Protein AF-A0A532TR40-F1 (afdb_monomer)

Secondary structure (DSSP, 8-state):
--HHHHHHHHHHHHHHHHH-------PPPEEEE-TT--TTS--SSSS-BS-HHHHHHHPPTT-EEEEPSS---------TTTS-TTSTTGGG------S-----S--PEEEE-

Nearest PDB structures (foldseek):
  3vsv-assembly1_C  TM=8.971E-01  e=9.529E-03  Thermoanaerobacterium saccharolyticum JW/SL-YS485
  5olq-assembly3_C  TM=9.019E-01  e=7.889E-02  Bacteroides thetaiotaomicron
  5mqp-assembly6_F  TM=9.454E-01  e=3.605E-01  Bacteroides thetaiotaomicron
  6kqt-assembly1_A  TM=8.516E-01  e=4.114E-01  Eubacterium ramulus ATCC 29099

Structure (mmCIF, N/CA/C/O backbone):
data_AF-A0A532TR40-F1
#
_entry.id   AF-A0A532TR40-F1
#
loop_
_atom_site.group_PDB
_atom_site.id
_atom_site.type_symbol
_atom_site.label_atom_id
_atom_site.label_alt_id
_atom_site.label_comp_id
_atom_site.label_asym_id
_atom_site.label_entity_id
_atom_site.label_seq_id
_atom_site.pdbx_PDB_ins_code
_atom_site.Cartn_x
_atom_site.Cartn_y
_atom_site.Cartn_z
_atom_site.occupancy
_atom_site.B_iso_or_equiv
_atom_site.auth_seq_id
_atom_site.auth_comp_id
_atom_site.auth_asym_id
_atom_site.auth_atom_id
_atom_site.pdbx_PDB_model_num
ATOM 1 N N . MET A 1 1 ? 16.894 -2.841 51.321 1.00 58.28 1 MET A N 1
ATOM 2 C CA . MET A 1 1 ? 15.551 -3.458 51.197 1.00 58.28 1 MET A CA 1
ATOM 3 C C . MET A 1 1 ? 14.514 -2.579 50.471 1.00 58.28 1 MET A C 1
ATOM 5 O O . MET A 1 1 ? 13.483 -3.108 50.092 1.00 58.28 1 MET A O 1
ATOM 9 N N . PHE A 1 2 ? 14.770 -1.287 50.196 1.00 56.47 2 PHE A N 1
ATOM 10 C CA . PHE A 1 2 ? 13.784 -0.374 49.573 1.00 56.47 2 PHE A CA 1
ATOM 11 C C . PHE A 1 2 ? 13.792 -0.303 48.031 1.00 56.47 2 PHE A C 1
ATOM 13 O O . PHE A 1 2 ? 12.863 0.239 47.436 1.00 56.47 2 PHE A O 1
ATOM 20 N N . THR A 1 3 ? 14.796 -0.870 47.359 1.00 62.25 3 THR A N 1
ATOM 21 C CA . THR A 1 3 ? 14.932 -0.818 45.891 1.00 62.25 3 THR A CA 1
ATOM 22 C C . THR A 1 3 ? 13.895 -1.667 45.144 1.00 62.25 3 THR A C 1
ATOM 24 O O . THR A 1 3 ? 13.499 -1.305 44.039 1.00 62.25 3 THR A O 1
ATOM 27 N N . GLY A 1 4 ? 13.387 -2.746 45.753 1.00 71.56 4 GLY A N 1
ATOM 28 C CA . GLY A 1 4 ? 12.399 -3.635 45.124 1.00 71.56 4 GLY A CA 1
ATOM 29 C C . GLY A 1 4 ? 11.005 -3.015 44.962 1.00 71.56 4 GLY A C 1
ATOM 30 O O . GLY A 1 4 ? 10.363 -3.201 43.932 1.00 71.56 4 GLY A O 1
ATOM 31 N N . ALA A 1 5 ? 10.553 -2.215 45.933 1.00 70.19 5 ALA A N 1
ATOM 32 C CA . ALA A 1 5 ? 9.221 -1.601 45.900 1.00 70.19 5 ALA A CA 1
ATOM 33 C C . ALA A 1 5 ? 9.101 -0.489 44.839 1.00 70.19 5 ALA A C 1
ATOM 35 O O . ALA A 1 5 ? 8.039 -0.294 44.246 1.00 70.19 5 ALA A O 1
ATOM 36 N N . ILE A 1 6 ? 10.203 0.222 44.574 1.00 75.56 6 ILE A N 1
ATOM 37 C CA . ILE A 1 6 ? 10.275 1.264 43.541 1.00 75.56 6 ILE A CA 1
ATOM 38 C C . ILE A 1 6 ? 10.267 0.617 42.153 1.00 75.56 6 ILE A C 1
ATOM 40 O O . ILE A 1 6 ? 9.470 1.014 41.305 1.00 75.56 6 ILE A O 1
ATOM 44 N N . LEU A 1 7 ? 11.079 -0.429 41.948 1.00 75.50 7 LEU A N 1
ATOM 45 C CA . LEU A 1 7 ? 11.108 -1.197 40.700 1.00 75.50 7 LEU A CA 1
ATOM 46 C C . LEU A 1 7 ? 9.725 -1.787 40.371 1.00 75.50 7 LEU A C 1
ATOM 48 O O . LEU A 1 7 ? 9.251 -1.668 39.244 1.00 75.50 7 LEU A O 1
ATOM 52 N N . MET A 1 8 ? 9.035 -2.343 41.371 1.00 79.19 8 MET A N 1
ATOM 53 C CA . MET A 1 8 ? 7.715 -2.956 41.197 1.00 79.19 8 MET A CA 1
ATOM 54 C C . MET A 1 8 ? 6.616 -1.937 40.853 1.00 79.19 8 MET A C 1
ATOM 56 O O . MET A 1 8 ? 5.745 -2.234 40.039 1.00 79.19 8 MET A O 1
ATOM 60 N N . ARG A 1 9 ? 6.682 -0.702 41.378 1.00 81.00 9 ARG A N 1
ATOM 61 C CA . ARG A 1 9 ? 5.765 0.384 40.975 1.00 81.00 9 ARG A CA 1
ATOM 62 C C . ARG A 1 9 ? 5.950 0.788 39.515 1.00 81.00 9 ARG A C 1
ATOM 64 O O . ARG A 1 9 ? 4.952 0.978 38.828 1.00 81.00 9 ARG A O 1
ATOM 71 N N . TYR A 1 10 ? 7.188 0.889 39.031 1.00 85.38 10 TYR A N 1
ATOM 72 C CA . TYR A 1 10 ? 7.450 1.225 37.627 1.00 85.38 10 TYR A CA 1
ATOM 73 C C . TYR A 1 10 ? 6.995 0.123 36.668 1.00 85.38 10 TYR A C 1
ATOM 75 O O . TYR A 1 10 ? 6.413 0.431 35.632 1.00 85.38 10 TYR A O 1
ATOM 83 N N . VAL A 1 11 ? 7.174 -1.149 37.038 1.00 85.88 11 VAL A N 1
ATOM 84 C CA . VAL A 1 11 ? 6.656 -2.285 36.259 1.00 85.88 11 VAL A CA 1
ATOM 85 C C . VAL A 1 11 ? 5.127 -2.243 36.179 1.00 85.88 11 VAL A C 1
ATOM 87 O O . VAL A 1 11 ? 4.574 -2.372 35.089 1.00 85.88 11 VAL A O 1
ATOM 90 N N . CYS A 1 12 ? 4.437 -1.978 37.293 1.00 79.25 12 CYS A N 1
ATOM 91 C CA . CYS A 1 12 ? 2.979 -1.833 37.290 1.00 79.25 12 CYS A CA 1
ATOM 92 C C . CYS A 1 12 ? 2.510 -0.633 36.452 1.00 79.25 12 CYS A C 1
ATOM 94 O O . CYS A 1 12 ? 1.539 -0.755 35.713 1.00 79.25 12 CYS A O 1
ATOM 96 N N . ILE A 1 13 ? 3.205 0.509 36.518 1.00 82.12 13 ILE A N 1
ATOM 97 C CA . ILE A 1 13 ? 2.876 1.694 35.708 1.00 82.12 13 ILE A CA 1
ATOM 98 C C . ILE A 1 13 ? 3.056 1.398 34.214 1.00 82.12 13 ILE A C 1
ATOM 100 O O . ILE A 1 13 ? 2.179 1.746 33.429 1.00 82.12 13 ILE A O 1
ATOM 104 N N . LEU A 1 14 ? 4.133 0.708 33.820 1.00 77.50 14 LEU A N 1
ATOM 105 C CA . LEU A 1 14 ? 4.355 0.296 32.430 1.00 77.50 14 LEU A CA 1
ATOM 106 C C . LEU A 1 14 ? 3.304 -0.710 31.947 1.00 77.50 14 LEU A C 1
ATOM 108 O O . LEU A 1 14 ? 2.831 -0.589 30.821 1.00 77.50 14 LEU A O 1
ATOM 112 N N . MET A 1 15 ? 2.884 -1.656 32.792 1.00 77.31 15 MET A N 1
ATOM 113 C CA . MET A 1 15 ? 1.820 -2.601 32.435 1.00 77.31 15 MET A CA 1
ATOM 114 C C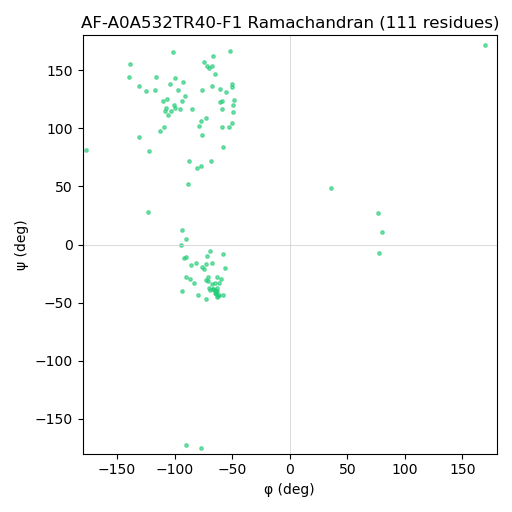 . MET A 1 15 ? 0.460 -1.922 32.263 1.00 77.31 15 MET A C 1
ATOM 116 O O . MET A 1 15 ? -0.274 -2.260 31.339 1.00 77.31 15 MET A O 1
ATOM 120 N N . VAL A 1 16 ? 0.134 -0.928 33.094 1.00 77.62 16 VAL A N 1
ATOM 121 C CA . VAL A 1 16 ? -1.106 -0.149 32.947 1.00 77.62 16 VAL A CA 1
ATOM 122 C C . VAL A 1 16 ? -1.057 0.738 31.697 1.00 77.62 16 VAL A C 1
ATOM 124 O O . VAL A 1 16 ? -2.046 0.817 30.971 1.00 77.62 16 VAL A O 1
ATOM 127 N N . LEU A 1 17 ? 0.096 1.340 31.387 1.00 69.81 17 LEU A N 1
ATOM 128 C CA . LEU A 1 17 ? 0.314 2.119 30.158 1.00 69.81 17 LEU A CA 1
ATOM 129 C C . LEU A 1 17 ? 0.195 1.266 28.889 1.00 69.81 17 LEU A C 1
ATOM 131 O O . LEU A 1 17 ? -0.353 1.722 27.892 1.00 69.81 17 LEU A O 1
ATOM 135 N N . MET A 1 18 ? 0.672 0.022 28.934 1.00 69.31 18 MET A N 1
ATOM 136 C CA . MET A 1 18 ? 0.594 -0.921 27.816 1.00 69.31 18 MET A CA 1
ATOM 137 C C . MET A 1 18 ? -0.825 -1.484 27.617 1.00 69.31 18 MET A C 1
ATOM 139 O O . MET A 1 18 ? -1.170 -1.907 26.516 1.00 69.31 18 MET A O 1
ATOM 143 N N . TRP A 1 19 ? -1.665 -1.433 28.656 1.00 69.81 19 TRP A N 1
ATOM 144 C CA . TRP A 1 19 ? -3.089 -1.771 28.579 1.00 69.81 19 TRP A CA 1
ATOM 145 C C . TRP A 1 19 ? -3.941 -0.604 28.065 1.00 69.81 19 TRP A C 1
ATOM 147 O O . TRP A 1 19 ? -4.920 -0.809 27.351 1.00 69.81 19 TRP A O 1
ATOM 157 N N . PHE A 1 20 ? -3.547 0.629 28.382 1.00 68.38 20 PHE A N 1
ATOM 158 C CA . PHE A 1 20 ? -4.157 1.857 27.872 1.00 68.38 20 PHE A CA 1
ATOM 159 C C . PHE A 1 20 ? -3.509 2.299 26.553 1.00 68.38 20 PHE A C 1
ATOM 161 O O . PHE A 1 20 ? -3.106 3.448 26.398 1.00 68.38 20 PHE A O 1
ATOM 168 N N . ALA A 1 21 ? -3.418 1.400 25.573 1.00 69.12 21 ALA A N 1
ATOM 169 C CA . ALA A 1 21 ? -3.150 1.824 24.205 1.00 69.12 21 ALA A CA 1
ATOM 170 C C . ALA A 1 21 ? -4.459 2.386 23.614 1.00 69.12 21 ALA A C 1
ATOM 172 O O . ALA A 1 21 ? -5.367 1.599 23.325 1.00 69.12 21 ALA A O 1
ATOM 173 N N . PRO A 1 22 ? -4.620 3.715 23.436 1.00 66.00 22 PRO A N 1
ATOM 174 C CA . PRO A 1 22 ? -5.733 4.219 22.649 1.00 66.00 22 PRO A CA 1
ATOM 175 C C . PRO A 1 22 ? -5.590 3.650 21.238 1.00 66.00 22 PRO A C 1
ATOM 177 O O . PRO A 1 22 ? -4.498 3.665 20.664 1.00 66.00 22 PRO A O 1
ATOM 180 N N . ALA A 1 23 ? -6.684 3.135 20.680 1.00 66.44 23 ALA A N 1
ATOM 181 C CA . ALA A 1 23 ? -6.731 2.780 19.273 1.00 66.44 23 ALA A CA 1
ATOM 182 C C . ALA A 1 23 ? -6.425 4.050 18.470 1.00 66.44 23 ALA A C 1
ATOM 184 O O . ALA A 1 23 ? -7.267 4.940 18.353 1.00 66.44 23 ALA A O 1
ATOM 185 N N . VAL A 1 24 ? -5.187 4.174 17.987 1.00 72.50 24 VAL A N 1
ATOM 186 C C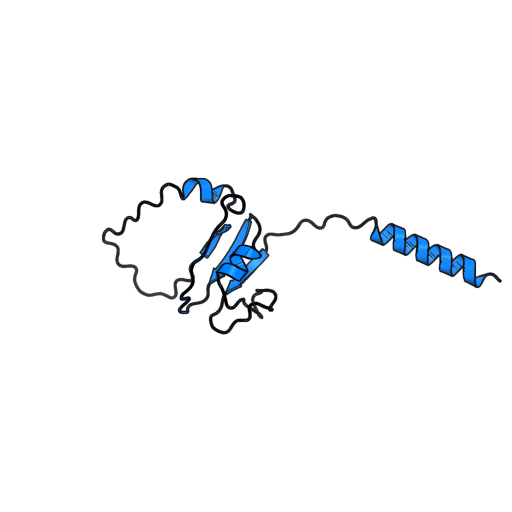A . VAL A 1 24 ? -4.791 5.296 17.141 1.00 72.50 24 VAL A CA 1
ATOM 187 C C . VAL A 1 24 ? -5.685 5.228 15.904 1.00 72.50 24 VAL A C 1
ATOM 189 O O . VAL A 1 24 ? -5.703 4.180 15.249 1.00 72.50 24 VAL A O 1
ATOM 192 N N . PRO A 1 25 ? -6.458 6.282 15.583 1.00 63.25 25 PRO A N 1
ATOM 193 C CA . PRO A 1 25 ? -7.272 6.279 14.381 1.00 63.25 25 PRO A CA 1
ATOM 194 C C . PRO A 1 25 ? -6.338 6.084 13.189 1.00 63.25 25 PRO A C 1
ATOM 196 O O . PRO A 1 25 ? -5.433 6.884 12.941 1.00 63.25 25 PRO A O 1
ATOM 199 N N . ARG A 1 26 ? -6.516 4.968 12.483 1.00 61.50 26 ARG A N 1
ATOM 200 C CA . ARG A 1 26 ? -5.708 4.640 11.314 1.00 61.50 26 ARG A CA 1
ATOM 201 C C . ARG A 1 26 ? -6.145 5.564 10.182 1.00 61.50 26 ARG A C 1
ATOM 203 O O . ARG A 1 26 ? -7.248 5.438 9.663 1.00 61.50 26 ARG A O 1
ATOM 210 N N . ALA A 1 27 ? -5.288 6.518 9.836 1.00 69.94 27 ALA A N 1
ATOM 211 C CA . ALA A 1 27 ? -5.469 7.320 8.637 1.00 69.94 27 ALA A CA 1
ATOM 212 C C . ALA A 1 27 ? -5.360 6.423 7.392 1.00 69.94 27 ALA A C 1
ATOM 214 O O . ALA A 1 27 ? -4.582 5.462 7.380 1.00 69.94 27 ALA A O 1
ATOM 215 N N . ALA A 1 28 ? -6.129 6.760 6.353 1.00 72.00 28 ALA A N 1
ATOM 216 C CA . ALA A 1 28 ? -6.077 6.092 5.057 1.00 72.00 28 ALA A CA 1
ATOM 217 C C . ALA A 1 28 ? -4.622 5.983 4.575 1.00 72.00 28 ALA A C 1
ATOM 219 O O . ALA A 1 28 ? -3.917 6.988 4.437 1.00 72.00 28 ALA A O 1
ATOM 220 N N . THR A 1 29 ? -4.167 4.753 4.361 1.00 81.06 29 THR A N 1
ATOM 221 C CA . THR A 1 29 ? -2.787 4.439 3.999 1.00 81.06 29 THR A CA 1
ATOM 222 C C . THR A 1 29 ? -2.648 4.374 2.478 1.00 81.06 29 THR A C 1
ATOM 224 O O . THR A 1 29 ? -3.521 3.874 1.766 1.00 81.06 29 THR A O 1
ATOM 227 N N . GLU A 1 30 ? -1.538 4.900 1.959 1.00 86.62 30 GLU A N 1
ATOM 228 C CA . GLU A 1 30 ? -1.201 4.818 0.537 1.00 86.62 30 GLU A CA 1
ATOM 229 C C . GLU A 1 30 ? -0.173 3.710 0.297 1.00 86.62 30 GLU A C 1
ATOM 231 O O . GLU A 1 30 ? 0.952 3.788 0.793 1.00 86.62 30 GLU A O 1
ATOM 236 N N . TYR A 1 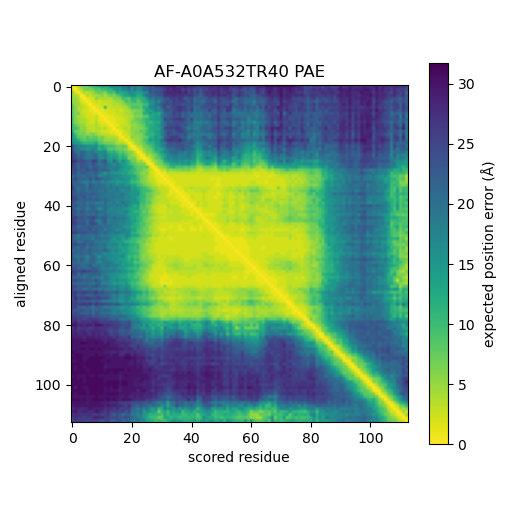31 ? -0.541 2.722 -0.516 1.00 88.25 31 TYR A N 1
ATOM 237 C CA . TYR A 1 31 ? 0.341 1.646 -0.956 1.00 88.25 31 TYR A CA 1
ATOM 238 C C . TYR A 1 31 ? 0.882 1.915 -2.361 1.00 88.25 31 TYR A C 1
ATOM 240 O O . TYR A 1 31 ? 0.168 2.436 -3.222 1.00 88.25 31 TYR A O 1
ATOM 248 N N . ARG A 1 32 ? 2.140 1.544 -2.616 1.00 89.56 32 ARG A N 1
ATOM 249 C CA . ARG A 1 32 ? 2.768 1.608 -3.942 1.00 89.56 32 ARG A CA 1
ATOM 250 C C . ARG A 1 32 ? 3.142 0.229 -4.456 1.00 89.56 32 ARG A C 1
ATOM 252 O O . ARG A 1 32 ? 3.593 -0.617 -3.691 1.00 89.56 32 ARG A O 1
ATOM 259 N N . VAL A 1 33 ? 3.000 0.050 -5.765 1.00 90.12 33 VAL A N 1
ATOM 260 C CA . VAL A 1 33 ? 3.406 -1.156 -6.492 1.00 90.12 33 VAL A CA 1
ATOM 261 C C . VAL A 1 33 ? 4.355 -0.762 -7.616 1.00 90.12 33 VAL A C 1
ATOM 263 O O . VAL A 1 33 ? 4.075 0.190 -8.347 1.00 90.12 33 VAL A O 1
ATOM 266 N N . ALA A 1 34 ? 5.470 -1.473 -7.733 1.00 89.62 34 ALA A N 1
ATOM 267 C CA . ALA A 1 34 ? 6.500 -1.278 -8.741 1.00 89.62 34 ALA A CA 1
ATOM 268 C C . ALA A 1 34 ? 7.010 -2.634 -9.233 1.00 89.62 34 ALA A C 1
ATOM 270 O O . ALA A 1 34 ? 7.193 -3.542 -8.432 1.00 89.62 34 ALA A O 1
ATOM 271 N N . GLU A 1 35 ? 7.333 -2.748 -10.518 1.00 89.12 35 GLU A N 1
ATOM 272 C CA . GLU A 1 35 ? 7.916 -3.970 -11.097 1.00 89.12 35 GLU A CA 1
ATOM 273 C C . GLU A 1 35 ? 9.256 -4.353 -10.442 1.00 89.12 35 GLU A C 1
ATOM 275 O O . GLU A 1 35 ? 9.572 -5.525 -10.311 1.00 89.12 35 GLU A O 1
ATOM 280 N N . SER A 1 36 ? 10.022 -3.374 -9.954 1.00 88.88 36 SER A N 1
ATOM 281 C CA . SER A 1 36 ? 11.266 -3.598 -9.204 1.00 88.88 36 SER A CA 1
ATOM 282 C C . SER A 1 36 ? 11.074 -3.643 -7.680 1.00 88.88 36 SER A C 1
ATOM 284 O O . SER A 1 36 ? 12.044 -3.475 -6.943 1.00 88.88 36 SER A O 1
ATOM 286 N N . GLY A 1 37 ? 9.832 -3.735 -7.198 1.00 88.50 37 GLY A N 1
ATOM 287 C CA . GLY A 1 37 ? 9.512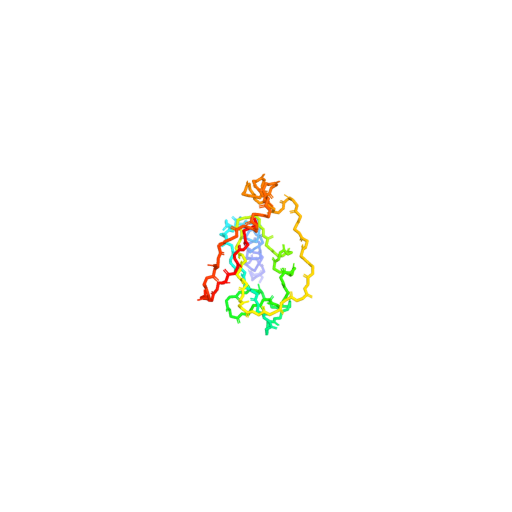 -3.755 -5.770 1.00 88.50 37 GLY A CA 1
ATOM 288 C C . GLY A 1 37 ? 9.797 -5.104 -5.104 1.00 88.50 37 GLY A C 1
ATOM 289 O O . GLY A 1 37 ? 10.282 -6.039 -5.735 1.00 88.50 37 GLY A O 1
ATOM 290 N N . ASP A 1 38 ? 9.429 -5.221 -3.827 1.00 89.56 38 ASP A N 1
ATOM 291 C CA . ASP A 1 38 ? 9.510 -6.467 -3.053 1.00 89.56 38 ASP A CA 1
ATOM 292 C C . ASP A 1 38 ? 8.176 -6.729 -2.337 1.00 89.56 38 ASP A C 1
ATOM 294 O O . ASP A 1 38 ? 7.565 -5.837 -1.758 1.00 89.56 38 ASP A O 1
ATOM 298 N N . ASN A 1 39 ? 7.687 -7.966 -2.355 1.00 88.75 39 ASN A N 1
ATOM 299 C CA . ASN A 1 39 ? 6.464 -8.345 -1.641 1.00 88.75 39 ASN A CA 1
ATOM 300 C C . ASN A 1 39 ? 6.641 -8.422 -0.115 1.00 88.75 39 ASN A C 1
ATOM 302 O O . ASN A 1 39 ? 5.640 -8.421 0.615 1.00 88.75 39 ASN A O 1
ATOM 306 N N . SER A 1 40 ? 7.888 -8.484 0.353 1.00 91.00 40 SER A N 1
ATOM 307 C CA . SER A 1 40 ? 8.261 -8.463 1.772 1.00 91.00 40 SER A CA 1
ATOM 308 C C . SER A 1 40 ? 8.403 -7.042 2.323 1.00 91.00 40 SER A C 1
ATOM 310 O O . SER A 1 40 ? 8.347 -6.856 3.537 1.00 91.00 40 SER A O 1
ATOM 312 N N . ALA A 1 41 ? 8.543 -6.044 1.444 1.00 89.44 41 ALA A N 1
ATOM 313 C CA . ALA A 1 41 ? 8.590 -4.633 1.809 1.00 89.44 41 ALA A CA 1
ATOM 314 C C . ALA A 1 41 ? 7.241 -4.136 2.370 1.00 89.44 41 ALA A C 1
ATOM 316 O O . ALA A 1 41 ? 6.203 -4.760 2.150 1.00 89.44 41 ALA A O 1
ATOM 317 N N . PRO A 1 42 ? 7.212 -2.995 3.081 1.00 86.25 42 PRO A N 1
ATOM 318 C CA . PRO A 1 42 ? 5.982 -2.427 3.643 1.00 86.25 42 PRO A CA 1
ATOM 319 C C . PRO A 1 42 ? 5.022 -1.818 2.602 1.00 86.25 42 PRO A C 1
ATOM 321 O O . PRO A 1 42 ? 3.897 -1.458 2.955 1.00 86.25 42 PRO A O 1
ATOM 324 N N . GLY A 1 43 ? 5.439 -1.668 1.340 1.00 86.06 43 GLY A N 1
ATOM 325 C CA . GLY A 1 43 ? 4.603 -1.136 0.261 1.00 86.06 43 GLY A CA 1
ATOM 326 C C . GLY A 1 43 ? 4.428 0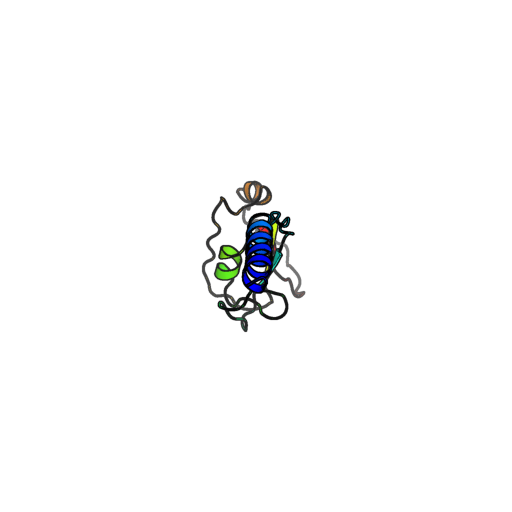.380 0.289 1.00 86.06 43 GLY A C 1
ATOM 327 O O . GLY A 1 43 ? 3.405 0.882 -0.171 1.00 86.06 43 GLY A O 1
ATOM 328 N N . ASN A 1 44 ? 5.385 1.117 0.853 1.00 88.50 44 ASN A N 1
ATOM 329 C CA . ASN A 1 44 ? 5.339 2.576 0.964 1.00 88.50 44 ASN A CA 1
ATOM 330 C C . ASN A 1 44 ? 5.986 3.255 -0.266 1.00 88.50 44 ASN A C 1
ATOM 332 O O . ASN A 1 44 ? 6.318 2.617 -1.263 1.00 88.50 44 ASN A O 1
ATOM 336 N N . LYS A 1 45 ? 6.154 4.584 -0.227 1.00 85.44 45 LYS A N 1
ATOM 337 C CA . LYS A 1 45 ? 6.717 5.341 -1.361 1.00 85.44 45 LYS A CA 1
ATOM 338 C C . LYS A 1 45 ? 8.165 4.977 -1.711 1.00 85.44 45 LYS A C 1
ATOM 340 O O . LYS A 1 45 ? 8.533 5.181 -2.866 1.00 85.44 45 LYS A O 1
ATOM 345 N N . VAL A 1 46 ? 8.939 4.519 -0.729 1.00 86.88 46 VAL A N 1
ATOM 346 C CA . VAL A 1 46 ? 10.372 4.191 -0.821 1.00 86.88 46 VAL A CA 1
ATOM 347 C C . VAL A 1 46 ? 10.564 2.707 -1.126 1.00 86.88 46 VAL A C 1
ATOM 349 O O . VAL A 1 46 ? 11.394 2.353 -1.953 1.00 86.88 46 VAL A O 1
ATOM 352 N N . GLU A 1 47 ? 9.747 1.858 -0.508 1.00 89.38 47 GLU A N 1
ATOM 353 C CA . GLU A 1 47 ? 9.812 0.402 -0.608 1.00 89.38 47 GLU A CA 1
ATOM 354 C C . GLU A 1 47 ? 8.463 -0.137 -1.118 1.00 89.38 47 GLU A C 1
ATOM 356 O O . GLU A 1 47 ? 7.603 -0.528 -0.319 1.00 89.38 47 GLU A O 1
ATOM 361 N N . PRO A 1 48 ? 8.223 -0.084 -2.442 1.00 91.06 48 PRO A N 1
ATOM 362 C CA . PRO A 1 48 ? 6.971 -0.520 -3.047 1.00 91.06 48 PRO A CA 1
ATOM 363 C C . PRO A 1 48 ? 6.855 -2.049 -3.087 1.00 91.06 48 PRO A C 1
ATOM 365 O O . PRO A 1 48 ? 7.853 -2.770 -3.119 1.00 91.06 48 PRO A O 1
ATOM 368 N N . PHE A 1 49 ? 5.620 -2.540 -3.169 1.00 92.06 49 PHE A N 1
ATOM 369 C CA . PHE A 1 49 ? 5.348 -3.947 -3.442 1.00 92.06 49 PHE A CA 1
ATOM 370 C C . PHE A 1 49 ? 5.705 -4.324 -4.879 1.00 92.06 49 PHE A C 1
ATOM 372 O O . PHE A 1 49 ? 5.586 -3.496 -5.779 1.00 92.06 49 PHE A O 1
ATOM 379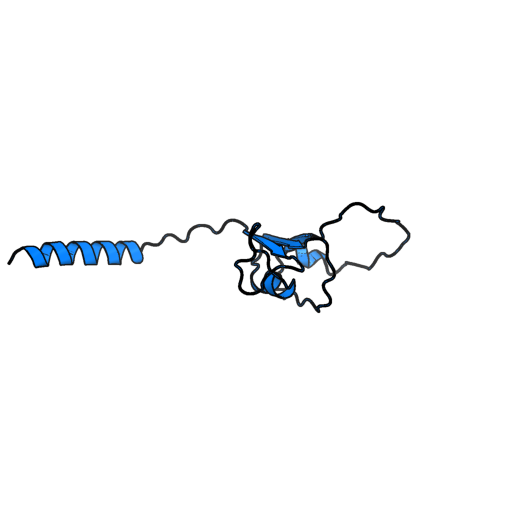 N N . HIS A 1 50 ? 6.054 -5.589 -5.108 1.00 89.88 50 HIS A N 1
ATOM 380 C CA . HIS A 1 50 ? 6.221 -6.129 -6.460 1.00 89.88 50 HIS A CA 1
ATOM 381 C C . HIS A 1 50 ? 4.873 -6.477 -7.113 1.00 89.88 50 HIS A C 1
ATOM 383 O O . HIS A 1 50 ? 4.641 -6.192 -8.284 1.00 89.88 50 HIS A O 1
ATOM 389 N N . ALA A 1 51 ? 3.973 -7.108 -6.354 1.00 89.31 51 ALA A N 1
ATOM 390 C CA . ALA A 1 51 ? 2.700 -7.629 -6.848 1.00 89.31 51 ALA A CA 1
ATOM 391 C C . ALA A 1 51 ? 1.507 -6.745 -6.453 1.00 89.31 51 ALA A C 1
ATOM 393 O O . ALA A 1 51 ? 1.362 -6.332 -5.296 1.00 89.31 51 ALA A O 1
ATOM 394 N N . ILE A 1 52 ? 0.585 -6.536 -7.391 1.00 87.75 52 ILE A N 1
ATOM 395 C CA . ILE A 1 52 ? -0.684 -5.838 -7.167 1.00 87.75 52 ILE A CA 1
ATOM 396 C C . ILE A 1 52 ? -1.535 -6.621 -6.163 1.00 87.75 52 ILE A C 1
ATOM 398 O O . ILE A 1 52 ? -2.115 -6.017 -5.257 1.00 87.75 52 ILE A O 1
ATOM 402 N N . GLN A 1 53 ? -1.560 -7.959 -6.238 1.00 90.44 53 GLN A N 1
ATOM 403 C CA . GLN A 1 53 ? -2.321 -8.767 -5.279 1.00 90.44 53 GLN A CA 1
ATOM 404 C C . GLN A 1 53 ? -1.825 -8.586 -3.836 1.00 90.44 53 GLN A C 1
ATOM 406 O O . GLN A 1 53 ? -2.623 -8.610 -2.896 1.00 90.44 53 GLN A O 1
ATOM 411 N N . ARG A 1 54 ? -0.518 -8.367 -3.637 1.00 89.75 54 ARG A N 1
ATOM 412 C CA . ARG A 1 54 ? 0.046 -8.105 -2.307 1.00 89.75 54 ARG A CA 1
ATOM 413 C C . ARG A 1 54 ? -0.509 -6.806 -1.728 1.00 89.75 54 ARG A C 1
ATOM 415 O O . ARG A 1 54 ? -0.956 -6.809 -0.582 1.00 89.75 54 ARG A O 1
ATOM 422 N N . ALA A 1 55 ? -0.564 -5.747 -2.536 1.00 86.88 55 ALA A N 1
ATOM 423 C CA . ALA A 1 55 ? -1.159 -4.475 -2.138 1.00 86.88 55 ALA A CA 1
ATOM 424 C C . ALA A 1 55 ? -2.654 -4.618 -1.808 1.00 86.88 55 ALA A C 1
ATOM 426 O O . ALA A 1 55 ? -3.100 -4.126 -0.778 1.00 86.88 55 ALA A O 1
ATOM 427 N N . VAL A 1 56 ? -3.414 -5.355 -2.625 1.00 87.25 56 VAL A N 1
ATOM 428 C CA . VAL A 1 56 ? -4.851 -5.620 -2.399 1.00 87.25 56 VAL A CA 1
ATOM 429 C C . VAL A 1 56 ? -5.105 -6.450 -1.136 1.00 87.25 56 VAL A C 1
ATOM 431 O O . VAL A 1 56 ? -6.121 -6.278 -0.465 1.00 87.25 56 VAL A O 1
ATOM 434 N N . ASN A 1 57 ? -4.192 -7.357 -0.788 1.00 87.38 57 ASN A N 1
ATOM 435 C CA . ASN A 1 57 ? -4.286 -8.139 0.443 1.00 87.38 57 ASN A CA 1
ATOM 436 C C . ASN A 1 57 ? -3.990 -7.315 1.695 1.00 87.38 57 ASN A C 1
ATOM 438 O O . ASN A 1 57 ? -4.530 -7.623 2.755 1.00 87.38 57 ASN A O 1
ATOM 442 N N . GLN A 1 58 ? -3.140 -6.297 1.567 1.00 85.94 58 GLN A N 1
ATOM 443 C CA . GLN A 1 58 ? -2.744 -5.425 2.666 1.00 85.94 58 GLN A CA 1
ATOM 444 C C . GLN A 1 58 ? -3.708 -4.243 2.862 1.00 85.94 58 GLN A C 1
ATOM 446 O O . GLN A 1 58 ? -3.857 -3.756 3.985 1.00 85.94 58 GLN A O 1
ATOM 451 N N . ALA A 1 59 ? -4.342 -3.785 1.782 1.00 85.62 59 ALA A N 1
ATOM 452 C CA . ALA A 1 59 ? -5.247 -2.650 1.791 1.00 85.62 59 ALA A CA 1
ATOM 453 C C . ALA A 1 59 ? -6.536 -2.937 2.574 1.00 85.62 59 ALA A C 1
ATOM 455 O O . ALA A 1 59 ? -7.158 -3.995 2.445 1.00 85.62 59 ALA A O 1
ATOM 456 N N . GLN A 1 60 ? -6.935 -1.954 3.371 1.00 83.12 60 GLN A N 1
ATOM 457 C CA . GLN A 1 60 ? -8.222 -1.882 4.050 1.00 83.12 60 GLN A CA 1
ATOM 458 C C . GLN A 1 60 ? -9.150 -0.916 3.295 1.00 83.12 60 GLN A C 1
ATOM 460 O O . GLN A 1 60 ? -8.670 -0.156 2.451 1.00 83.12 60 GLN A O 1
ATOM 465 N N . PRO A 1 61 ? -10.466 -0.929 3.574 1.00 79.12 61 PRO A N 1
ATOM 466 C CA . PRO A 1 61 ? -11.376 0.072 3.027 1.00 79.12 61 PRO A CA 1
ATOM 467 C C . PRO A 1 61 ? -10.844 1.492 3.267 1.00 79.12 61 PRO A C 1
ATOM 469 O O . PRO A 1 61 ? -10.341 1.777 4.354 1.00 79.12 61 PRO A O 1
ATOM 472 N N . GLU A 1 62 ? -10.966 2.359 2.261 1.00 78.81 62 GLU A N 1
ATOM 473 C CA . GLU A 1 62 ? -10.439 3.736 2.190 1.00 78.81 62 GLU A CA 1
ATOM 474 C C . GLU A 1 62 ? -8.930 3.867 1.899 1.00 78.81 62 GLU A C 1
ATOM 476 O O . GLU A 1 62 ? -8.454 4.977 1.619 1.00 78.81 62 GLU A O 1
ATOM 481 N N . ASP A 1 63 ? -8.171 2.767 1.873 1.00 83.69 63 ASP A N 1
ATOM 482 C CA . ASP A 1 63 ? -6.769 2.789 1.448 1.00 83.69 63 ASP A CA 1
ATOM 483 C C . ASP A 1 63 ? -6.651 2.995 -0.079 1.00 83.69 63 ASP A C 1
ATOM 485 O O . ASP A 1 63 ? -7.535 2.666 -0.881 1.00 83.69 63 ASP A O 1
ATOM 489 N N . LYS A 1 64 ? -5.518 3.560 -0.513 1.00 84.81 64 LYS A N 1
ATOM 490 C CA . LYS A 1 64 ? -5.247 3.848 -1.933 1.00 84.81 64 LYS A CA 1
ATOM 491 C C . LYS A 1 64 ? -4.056 3.050 -2.426 1.00 84.81 64 LYS A C 1
ATOM 493 O O . LYS A 1 64 ? -2.998 3.089 -1.807 1.00 84.81 64 LYS A O 1
ATOM 498 N N . ILE A 1 65 ? -4.194 2.412 -3.587 1.00 86.62 65 ILE A N 1
ATOM 499 C CA . ILE A 1 65 ? -3.098 1.686 -4.238 1.00 86.62 65 ILE A CA 1
ATOM 500 C C . ILE A 1 65 ? -2.660 2.443 -5.497 1.00 86.62 65 ILE A C 1
ATOM 502 O O . ILE A 1 65 ? -3.461 2.694 -6.405 1.00 86.62 65 ILE A O 1
ATOM 506 N N . TRP A 1 66 ? -1.375 2.790 -5.548 1.00 86.88 66 TRP A N 1
ATOM 507 C CA . TRP A 1 66 ? -0.705 3.437 -6.672 1.00 86.88 66 TRP A CA 1
ATOM 508 C C . TRP A 1 66 ? 0.181 2.432 -7.401 1.00 86.88 66 TRP A C 1
ATOM 510 O O . TRP A 1 66 ? 1.208 2.005 -6.876 1.00 86.88 66 TRP A O 1
ATOM 520 N N . VAL A 1 67 ? -0.195 2.080 -8.626 1.00 88.00 67 VAL A N 1
ATOM 521 C CA . VAL A 1 67 ? 0.600 1.183 -9.470 1.00 88.00 67 VAL A CA 1
ATOM 522 C C . VAL A 1 67 ? 1.484 2.025 -10.387 1.00 88.00 67 VAL A C 1
ATOM 524 O O . VAL A 1 67 ? 0.980 2.805 -11.202 1.00 88.00 67 VAL A O 1
ATOM 527 N N . LEU A 1 68 ? 2.803 1.904 -10.223 1.00 87.50 68 LEU A N 1
ATOM 528 C CA . LEU A 1 68 ? 3.778 2.523 -11.116 1.00 87.50 68 LEU A CA 1
ATOM 529 C C . LEU A 1 68 ? 3.711 1.866 -12.496 1.00 87.50 68 LEU A C 1
ATOM 531 O O . LEU A 1 68 ? 3.321 0.706 -12.630 1.00 87.50 68 LEU A O 1
ATOM 535 N N . VAL A 1 69 ? 4.107 2.620 -13.521 1.00 84.50 69 VAL A N 1
ATOM 536 C CA . VAL A 1 69 ? 4.177 2.107 -14.892 1.00 84.50 69 VAL A CA 1
ATOM 537 C C . VAL A 1 69 ? 5.064 0.860 -14.940 1.00 84.50 69 VAL A C 1
ATOM 539 O O . VAL A 1 69 ? 6.153 0.848 -14.374 1.00 84.50 69 VAL A O 1
ATOM 542 N N . GLY A 1 70 ? 4.567 -0.191 -15.582 1.00 81.88 70 GLY A N 1
ATOM 543 C CA . GLY A 1 70 ? 5.219 -1.495 -15.637 1.00 81.88 70 GLY A CA 1
ATOM 544 C C . GLY A 1 70 ? 4.280 -2.543 -16.219 1.00 81.88 70 GLY A C 1
ATOM 545 O O . GLY A 1 70 ? 3.095 -2.266 -16.455 1.00 81.88 70 GLY A O 1
ATOM 546 N N . ARG A 1 71 ? 4.804 -3.743 -16.476 1.00 84.06 71 ARG A N 1
ATOM 547 C CA . ARG A 1 71 ? 3.992 -4.890 -16.910 1.00 84.06 71 ARG A CA 1
ATOM 548 C C . ARG A 1 71 ? 3.792 -5.853 -15.745 1.00 84.06 71 ARG A C 1
ATOM 550 O O . ARG A 1 71 ? 4.728 -6.500 -15.306 1.00 84.06 71 ARG A O 1
ATOM 557 N N . TYR A 1 72 ? 2.544 -5.998 -15.311 1.00 84.69 72 TYR A N 1
ATOM 558 C CA . TYR A 1 72 ? 2.159 -6.914 -14.237 1.00 84.69 72 TYR A CA 1
ATOM 559 C C . TYR A 1 72 ? 1.292 -8.025 -14.829 1.00 84.69 72 TYR A C 1
ATOM 561 O O . TYR A 1 72 ? 0.105 -7.829 -15.094 1.00 84.69 72 TYR A O 1
ATOM 569 N N . ALA A 1 73 ? 1.904 -9.173 -15.114 1.00 84.88 73 ALA A N 1
ATOM 570 C CA . ALA A 1 73 ? 1.209 -10.351 -15.628 1.00 84.88 73 ALA A CA 1
ATOM 571 C C . ALA A 1 73 ? 0.672 -11.195 -14.459 1.00 84.88 73 ALA A C 1
ATOM 573 O O . ALA A 1 73 ? 1.205 -12.258 -14.153 1.00 84.88 73 ALA A O 1
ATOM 574 N N . GLU A 1 74 ? -0.362 -10.698 -13.777 1.00 82.50 74 GLU A N 1
ATOM 575 C CA . GLU A 1 74 ? -0.976 -11.375 -12.629 1.00 82.50 74 GLU A CA 1
ATOM 576 C C . GLU A 1 74 ? -2.509 -11.288 -12.646 1.00 82.50 74 GLU A C 1
ATOM 578 O O . GLU A 1 74 ? -3.095 -10.369 -13.223 1.00 82.50 74 GLU A O 1
ATOM 583 N N . TYR A 1 75 ? -3.160 -12.245 -11.981 1.00 85.00 75 TYR A N 1
ATOM 584 C CA . TYR A 1 75 ? -4.594 -12.193 -11.702 1.00 85.00 75 TYR A CA 1
ATOM 585 C C . TYR A 1 75 ? -4.832 -11.511 -10.356 1.00 85.00 75 TYR A C 1
ATOM 587 O O . TYR A 1 75 ? -4.260 -11.921 -9.346 1.00 85.00 75 TYR A O 1
ATOM 595 N N . VAL A 1 76 ? -5.698 -10.494 -10.345 1.00 82.19 76 VAL A N 1
ATOM 596 C CA . VAL A 1 76 ? -6.034 -9.729 -9.139 1.00 82.19 76 VAL A CA 1
ATOM 597 C C . VAL A 1 76 ? -7.440 -10.086 -8.666 1.00 82.19 76 VAL A C 1
ATOM 599 O O . VAL A 1 76 ? -8.424 -9.827 -9.356 1.00 82.19 76 VAL A O 1
ATOM 602 N N . TYR A 1 77 ? -7.526 -10.644 -7.462 1.00 84.88 77 TYR A N 1
ATOM 603 C CA . TYR A 1 77 ? -8.757 -10.973 -6.759 1.00 84.88 77 TYR A CA 1
ATOM 604 C C . TYR A 1 77 ? -9.070 -9.896 -5.720 1.00 84.88 77 TYR A C 1
ATOM 606 O O . TYR A 1 77 ? -8.318 -9.697 -4.760 1.00 84.88 77 TYR A O 1
ATOM 614 N N . ILE A 1 78 ? -10.205 -9.220 -5.898 1.00 78.62 78 ILE A N 1
ATOM 615 C CA . ILE A 1 78 ? -10.717 -8.205 -4.975 1.00 78.62 78 ILE A CA 1
ATOM 616 C C . ILE A 1 78 ? -11.936 -8.801 -4.273 1.00 78.62 78 ILE A C 1
ATOM 618 O O . ILE A 1 78 ? -12.940 -9.099 -4.912 1.00 78.62 78 ILE A O 1
ATOM 622 N N . ALA A 1 79 ? -11.844 -9.004 -2.958 1.00 74.56 79 ALA A N 1
ATOM 623 C CA . ALA A 1 79 ? -12.978 -9.475 -2.170 1.00 74.56 79 ALA A CA 1
ATOM 624 C C . ALA A 1 79 ? -13.980 -8.330 -1.943 1.00 74.56 79 ALA A C 1
ATOM 626 O O . ALA A 1 79 ? -13.593 -7.252 -1.493 1.00 74.56 79 ALA A O 1
ATOM 627 N N . GLU A 1 80 ? -15.270 -8.588 -2.164 1.00 63.47 80 GLU A N 1
ATOM 628 C CA . GLU A 1 80 ? -16.374 -7.614 -2.039 1.00 63.47 80 GLU A CA 1
ATOM 629 C C . GLU A 1 80 ? -16.482 -6.942 -0.660 1.00 63.47 80 GLU A C 1
ATOM 631 O O . GLU A 1 80 ? -17.057 -5.872 -0.533 1.00 63.47 80 GLU A O 1
ATOM 636 N N . ARG A 1 81 ? -15.912 -7.534 0.395 1.00 62.72 81 ARG A N 1
ATOM 637 C CA . ARG A 1 81 ? -15.901 -6.933 1.743 1.00 62.72 81 ARG A CA 1
ATOM 638 C C . ARG A 1 81 ? -14.812 -5.882 1.948 1.00 62.72 81 ARG A C 1
ATOM 640 O O . ARG A 1 81 ? -14.837 -5.177 2.950 1.00 62.72 81 ARG A O 1
ATOM 647 N N . ARG A 1 82 ? -13.816 -5.841 1.062 1.00 60.94 82 ARG A N 1
ATOM 648 C CA . ARG A 1 82 ? -12.724 -4.856 1.106 1.00 60.94 82 ARG A CA 1
ATOM 649 C C . ARG A 1 82 ? -13.076 -3.620 0.300 1.00 60.94 82 ARG A C 1
ATOM 651 O O . ARG A 1 82 ? -12.639 -2.540 0.650 1.00 60.94 82 ARG A O 1
ATOM 658 N N . ALA A 1 83 ? -13.919 -3.803 -0.707 1.00 5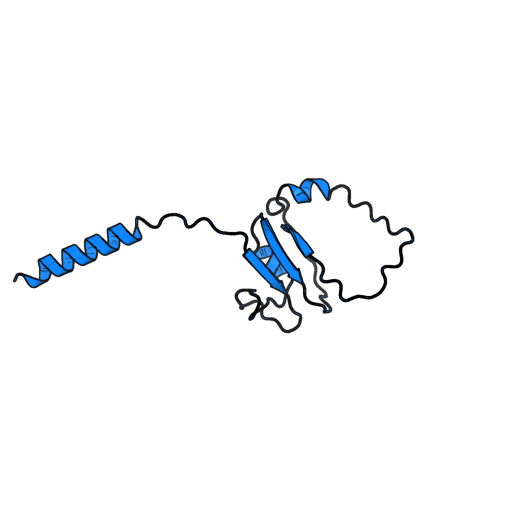8.41 83 ALA A N 1
ATOM 659 C CA . ALA A 1 83 ? -14.635 -2.748 -1.379 1.00 58.41 83 ALA A CA 1
ATOM 660 C C . ALA A 1 83 ? -15.398 -1.867 -0.375 1.00 58.41 83 ALA A C 1
ATOM 662 O O . ALA A 1 83 ? -16.478 -2.220 0.092 1.00 58.41 83 ALA A O 1
ATOM 663 N N . GLY A 1 84 ? -14.853 -0.699 -0.055 1.00 54.28 84 GLY A N 1
ATOM 664 C CA . GLY A 1 84 ? -15.609 0.425 0.456 1.00 54.28 84 GLY A CA 1
ATOM 665 C C . GLY A 1 84 ? -16.806 0.718 -0.460 1.00 54.28 84 GLY A C 1
ATOM 666 O O . GLY A 1 84 ? -16.880 0.239 -1.600 1.00 54.28 84 GLY A O 1
ATOM 667 N N . PRO A 1 85 ? -17.766 1.538 -0.004 1.00 49.84 85 PRO A N 1
ATOM 668 C CA . PRO A 1 85 ? -19.053 1.744 -0.680 1.00 49.84 85 PRO A CA 1
ATOM 669 C C . PRO A 1 85 ? -18.951 2.246 -2.136 1.00 49.84 85 PRO A C 1
ATOM 671 O O . PRO A 1 85 ? -19.943 2.253 -2.856 1.00 49.84 85 PRO A O 1
ATOM 674 N N . THR A 1 86 ? -17.756 2.611 -2.610 1.00 49.38 86 THR A N 1
ATOM 675 C CA . THR A 1 86 ? -17.497 3.027 -3.995 1.00 49.38 86 THR A CA 1
ATOM 676 C C . THR A 1 86 ? -17.454 1.856 -4.995 1.00 49.38 86 THR A C 1
ATOM 678 O O . THR A 1 86 ? -17.630 2.075 -6.191 1.00 49.38 86 THR A O 1
ATOM 681 N N . LEU A 1 87 ? -17.255 0.609 -4.554 1.00 44.06 87 LEU A N 1
ATOM 682 C CA . LEU A 1 87 ? -17.210 -0.563 -5.447 1.00 44.06 87 LEU A CA 1
ATOM 683 C C . LEU A 1 87 ? -18.581 -1.243 -5.638 1.00 44.06 87 LEU A C 1
ATOM 685 O O . LEU A 1 87 ? -18.753 -1.987 -6.600 1.00 44.06 87 LEU A O 1
ATOM 689 N N . ALA A 1 88 ? -19.597 -0.896 -4.838 1.00 43.16 88 ALA A N 1
ATOM 690 C CA . ALA A 1 88 ? -20.986 -1.299 -5.101 1.00 43.16 88 ALA A CA 1
ATOM 691 C C . ALA A 1 88 ? -21.580 -0.631 -6.363 1.00 43.16 88 ALA A C 1
ATOM 693 O O . ALA A 1 88 ? -22.566 -1.114 -6.908 1.00 43.16 88 ALA A O 1
ATOM 694 N N . GLN A 1 89 ? -20.953 0.436 -6.879 1.00 40.38 89 GLN A N 1
ATOM 695 C CA . GLN A 1 89 ? -21.269 1.027 -8.189 1.00 40.38 89 GLN A CA 1
ATOM 696 C C . GLN A 1 89 ? -20.391 0.498 -9.337 1.00 40.38 89 GLN A C 1
ATOM 698 O O . GLN A 1 89 ? -20.585 0.890 -10.484 1.00 40.38 89 GLN A O 1
ATOM 703 N N . ALA A 1 90 ? -19.448 -0.415 -9.074 1.00 42.75 90 ALA A N 1
ATOM 704 C CA . ALA A 1 90 ? -18.637 -1.052 -10.116 1.00 42.75 90 ALA A CA 1
ATOM 705 C C . ALA A 1 90 ? -19.260 -2.350 -10.669 1.00 42.75 90 ALA A C 1
ATOM 707 O O . ALA A 1 90 ? -18.660 -2.989 -11.530 1.00 42.75 90 ALA A O 1
ATOM 708 N N . GLY A 1 91 ? -20.475 -2.706 -10.230 1.00 38.09 91 GLY A N 1
ATOM 709 C CA . GLY A 1 91 ? -21.315 -3.725 -10.875 1.00 38.09 91 GLY A CA 1
ATOM 710 C C . GLY A 1 91 ? -21.866 -3.303 -12.244 1.00 38.09 91 GLY A C 1
ATOM 711 O O . GLY A 1 91 ? -22.451 -4.125 -12.937 1.00 38.09 91 GLY A O 1
ATOM 712 N N . ASP A 1 92 ? -21.635 -2.050 -12.650 1.00 41.25 92 ASP A N 1
ATOM 713 C CA . ASP A 1 92 ? -22.077 -1.480 -13.927 1.00 41.25 92 ASP A CA 1
ATOM 714 C C . ASP A 1 92 ? -20.905 -0.936 -14.761 1.00 41.25 92 ASP A C 1
ATOM 716 O O . ASP A 1 92 ? -21.056 -0.023 -15.576 1.00 41.25 92 ASP A O 1
ATOM 720 N N . LEU A 1 93 ? -19.696 -1.497 -14.597 1.00 42.31 93 LEU A N 1
ATOM 721 C CA . LEU A 1 93 ? -18.624 -1.250 -15.563 1.00 42.31 93 LEU A CA 1
ATOM 722 C C . LEU A 1 93 ? -18.872 -2.093 -16.822 1.00 42.31 93 LEU A C 1
ATOM 72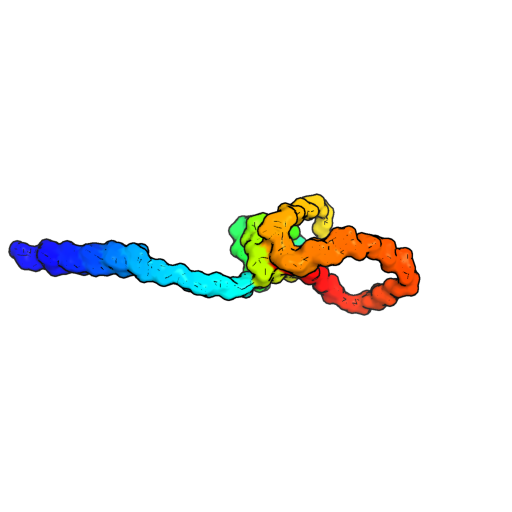4 O O . LEU A 1 93 ? -18.130 -3.016 -17.158 1.00 42.31 93 LEU A O 1
ATOM 728 N N . HIS A 1 94 ? -19.942 -1.740 -17.533 1.00 36.53 94 HIS A N 1
ATOM 729 C CA . HIS A 1 94 ? -20.073 -2.009 -18.950 1.00 36.53 94 HIS A CA 1
ATOM 730 C C . HIS A 1 94 ? -18.768 -1.528 -19.592 1.00 36.53 94 HIS A C 1
ATOM 732 O O . HIS A 1 94 ? -18.435 -0.341 -19.531 1.00 36.53 94 HIS A O 1
ATOM 738 N N . LEU A 1 95 ? -17.982 -2.460 -20.133 1.00 43.69 95 LEU A N 1
ATOM 739 C CA . LEU A 1 95 ? -16.817 -2.171 -20.961 1.00 43.69 95 LEU A CA 1
ATOM 740 C C . LEU A 1 95 ? -17.289 -1.344 -22.161 1.00 43.69 95 LEU A C 1
ATOM 742 O O . LEU A 1 95 ? -17.523 -1.869 -23.245 1.00 43.69 95 LEU A O 1
ATOM 746 N N . GLN A 1 96 ? -17.415 -0.029 -21.988 1.00 39.72 96 GLN A N 1
ATOM 747 C CA . GLN A 1 96 ? -17.646 0.901 -23.080 1.00 39.72 96 GLN A CA 1
ATOM 748 C C . GLN A 1 96 ? -16.298 1.178 -23.748 1.00 39.72 96 GLN A C 1
ATOM 750 O O . GLN A 1 96 ? -15.742 2.273 -23.731 1.00 39.72 96 GLN A O 1
ATOM 755 N N . SER A 1 97 ? -15.765 0.118 -24.355 1.00 45.28 97 SER A N 1
ATOM 756 C CA . SER A 1 97 ? -14.814 0.177 -25.455 1.00 45.28 97 SER A CA 1
ATOM 757 C C . SER A 1 97 ? -15.556 0.734 -26.675 1.00 45.28 97 SER A C 1
ATOM 759 O O . SER A 1 97 ? -15.879 0.012 -27.614 1.00 45.28 97 SER A O 1
ATOM 761 N N . ASN A 1 98 ? -15.873 2.029 -26.654 1.00 40.84 98 ASN A N 1
ATOM 762 C CA . ASN A 1 98 ? -16.311 2.736 -27.848 1.00 40.84 98 ASN A CA 1
ATOM 763 C C . ASN A 1 98 ? -15.531 4.048 -28.008 1.00 40.84 98 ASN A C 1
ATOM 765 O O . ASN A 1 98 ? -15.879 5.097 -27.468 1.00 40.84 98 ASN A O 1
ATOM 769 N N . GLY A 1 99 ? -14.437 3.958 -28.764 1.00 43.22 99 GLY A N 1
ATOM 770 C CA . GLY A 1 99 ? -14.032 5.042 -29.657 1.00 43.22 99 GLY A CA 1
ATOM 771 C C . GLY A 1 99 ? -13.289 6.249 -29.081 1.00 43.22 99 GLY A C 1
ATOM 772 O O . GLY A 1 99 ? -13.096 7.206 -29.827 1.00 43.22 99 GLY A O 1
ATOM 773 N N . ARG A 1 100 ? -12.811 6.258 -27.830 1.00 36.56 100 ARG A N 1
ATOM 774 C CA . ARG A 1 100 ? -11.961 7.368 -27.348 1.00 36.56 100 ARG A CA 1
ATOM 775 C C . ARG A 1 100 ? -10.515 6.932 -27.164 1.00 36.56 100 ARG A C 1
ATOM 777 O O . ARG A 1 100 ? -10.151 6.298 -26.181 1.00 36.56 100 ARG A O 1
ATOM 784 N N . ARG A 1 101 ? -9.698 7.307 -28.153 1.00 44.16 101 ARG A N 1
ATOM 785 C CA . ARG A 1 101 ? -8.233 7.328 -28.096 1.00 44.16 101 ARG A CA 1
ATOM 786 C C . ARG A 1 101 ? -7.787 8.062 -26.830 1.00 44.16 101 ARG A C 1
ATOM 788 O O . ARG A 1 101 ? -7.841 9.287 -26.778 1.00 44.16 101 ARG A O 1
ATOM 795 N N . CYS A 1 102 ? -7.330 7.325 -25.825 1.00 45.09 102 CYS A N 1
ATOM 796 C CA . CYS A 1 102 ? -6.583 7.914 -24.725 1.00 45.09 102 CYS A CA 1
ATOM 797 C C . CYS A 1 102 ? -5.152 8.146 -25.212 1.00 45.09 102 CYS A C 1
ATOM 799 O O . CYS A 1 102 ? -4.365 7.209 -25.345 1.00 45.09 102 CYS A O 1
ATOM 801 N N . HIS A 1 103 ? -4.861 9.405 -25.541 1.00 38.47 103 HIS A N 1
ATOM 802 C CA . HIS A 1 103 ? -3.515 9.896 -25.791 1.00 38.47 103 HIS A CA 1
ATOM 803 C C . HIS A 1 103 ? -2.574 9.498 -24.646 1.00 38.47 103 HIS A C 1
ATOM 805 O O . HIS A 1 103 ? -2.909 9.609 -23.467 1.00 38.47 103 HIS A O 1
ATOM 811 N N . GLN A 1 104 ? -1.393 9.029 -25.045 1.00 49.62 104 GLN A N 1
ATOM 812 C CA . GLN A 1 104 ? -0.240 8.731 -24.207 1.00 49.62 104 GLN A CA 1
ATOM 813 C C . GLN A 1 104 ? 0.077 9.879 -23.245 1.00 49.62 104 GLN A C 1
ATOM 815 O O . GLN A 1 104 ? 0.355 10.999 -23.663 1.00 49.62 104 GLN A O 1
ATOM 820 N N . GLY A 1 105 ? 0.111 9.547 -21.959 1.00 38.56 105 GLY A N 1
ATOM 821 C CA . GLY A 1 105 ? 0.625 10.399 -20.896 1.00 38.56 105 GLY A CA 1
ATOM 822 C C . GLY A 1 105 ? 0.566 9.658 -19.567 1.00 38.56 105 GLY A C 1
ATOM 823 O O . GLY A 1 105 ? -0.397 9.815 -18.831 1.00 38.56 105 GLY A O 1
ATOM 824 N N . SER A 1 106 ? 1.555 8.795 -19.307 1.00 44.72 106 SER A N 1
ATOM 825 C CA . SER A 1 106 ? 1.942 8.269 -17.981 1.00 44.72 106 SER A CA 1
ATOM 826 C C . SER A 1 106 ? 0.811 8.013 -16.967 1.00 44.72 106 SER A C 1
ATOM 828 O O . SER A 1 106 ? 0.893 8.431 -15.811 1.00 44.72 106 SER A O 1
ATOM 830 N N . ALA A 1 107 ? -0.256 7.330 -17.385 1.00 45.28 107 ALA A N 1
ATOM 831 C CA . ALA A 1 107 ? -1.440 7.134 -16.558 1.00 45.28 107 ALA A CA 1
ATOM 832 C C . ALA A 1 107 ? -1.190 6.058 -15.490 1.00 45.28 107 ALA A C 1
ATOM 834 O O . ALA A 1 107 ? -1.362 4.864 -15.734 1.00 45.28 107 ALA A O 1
ATOM 835 N N . GLN A 1 108 ? -0.791 6.482 -14.289 1.00 46.69 108 GLN A N 1
ATOM 836 C CA . GLN A 1 108 ? -0.868 5.630 -13.103 1.00 46.69 108 GLN A CA 1
ATOM 837 C C . GLN A 1 108 ? -2.327 5.211 -12.882 1.00 46.69 108 GLN A C 1
ATOM 839 O O . GLN A 1 108 ? -3.224 6.052 -12.779 1.00 46.69 108 GLN A O 1
ATOM 844 N N . LYS A 1 109 ? -2.576 3.900 -12.826 1.00 54.53 109 LYS A N 1
ATOM 845 C CA . LYS A 1 109 ? -3.915 3.344 -12.602 1.00 54.53 109 LYS A CA 1
ATOM 846 C C . LYS A 1 109 ? -4.180 3.294 -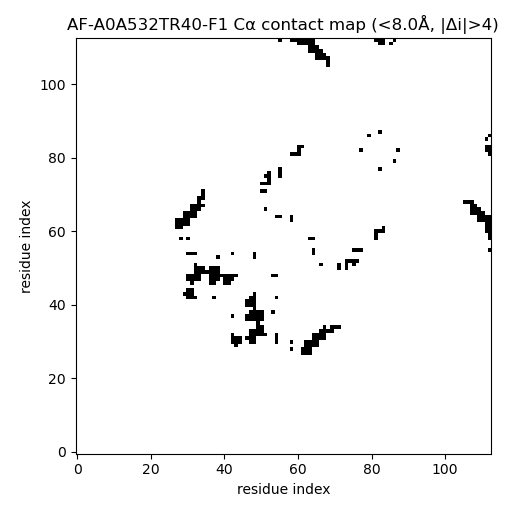11.096 1.00 54.53 109 LYS A C 1
ATOM 848 O O . LYS A 1 109 ? -3.477 2.606 -10.362 1.00 54.53 109 LYS A O 1
ATOM 853 N N . ARG A 1 110 ? -5.179 4.052 -10.635 1.00 48.47 110 ARG A N 1
ATOM 854 C CA . ARG A 1 110 ? -5.568 4.161 -9.219 1.00 48.47 110 ARG A CA 1
ATOM 855 C C . ARG A 1 110 ? -6.674 3.161 -8.894 1.00 48.47 110 ARG A C 1
ATOM 857 O O . ARG A 1 110 ? -7.742 3.234 -9.499 1.00 48.47 110 ARG A O 1
ATOM 864 N N . ILE A 1 111 ? -6.450 2.303 -7.903 1.00 62.25 111 ILE A N 1
ATOM 865 C CA . ILE A 1 111 ? -7.473 1.408 -7.343 1.00 62.25 111 ILE A CA 1
ATOM 866 C C . ILE A 1 111 ? -7.858 1.958 -5.964 1.00 62.25 111 ILE A C 1
ATOM 868 O O . ILE A 1 111 ? -6.976 2.210 -5.140 1.00 62.25 111 ILE A O 1
ATOM 872 N N . ARG A 1 112 ? -9.156 2.202 -5.740 1.00 57.03 112 ARG A N 1
ATOM 873 C CA . ARG A 1 112 ? -9.704 2.433 -4.394 1.00 57.03 112 ARG A CA 1
ATOM 874 C C . ARG A 1 112 ? -10.280 1.123 -3.893 1.00 57.03 112 ARG A C 1
ATOM 876 O O . ARG A 1 112 ? -10.976 0.454 -4.657 1.00 57.03 112 ARG A O 1
ATOM 883 N N . ILE A 1 113 ? -9.935 0.796 -2.657 1.00 54.22 113 ILE A N 1
ATOM 884 C CA . ILE A 1 113 ? -10.468 -0.343 -1.924 1.00 54.22 113 ILE A CA 1
ATOM 885 C C . ILE A 1 113 ? -11.606 0.218 -1.094 1.00 54.22 113 ILE A C 1
ATOM 887 O O . ILE A 1 113 ? -11.370 1.090 -0.231 1.00 54.22 113 ILE A O 1
#

Radius of gyration: 22.36 Å; Cα contacts (8 Å, |Δi|>4): 151; chains: 1; bounding box: 38×23×81 Å

Sequence (113 aa):
MFTGAILMRYVCILMVLMWFAPAVPRAATEYRVAESGDNSAPGNKVEPFHAIQRAVNQAQPEDKIWVLVGRYAEYVYIAERRAGPTLAQAGDLHLQSNGRRCHQGSAQKRIRI

Solvent-accessible surface area (backbone atoms only — not comparable to full-atom values): 7099 Å² total; per-residue (Å²): 134,71,69,61,66,56,52,51,50,51,54,51,51,51,53,52,51,70,69,63,61,74,82,72,83,80,67,71,50,68,35,27,27,27,73,88,34,37,77,86,43,91,15,33,95,88,41,19,13,37,42,66,51,57,50,60,71,71,50,48,59,65,17,39,41,44,38,50,89,70,86,79,97,71,85,75,82,81,60,78,86,38,42,30,86,74,48,77,67,56,84,68,68,69,83,78,86,69,90,74,85,78,75,92,69,90,76,64,60,76,49,79,40

pLDDT: mean 70.99, std 17.74, range [36.53, 92.06]

Mean predicted aligned error: 15.5 Å

Foldseek 3Di:
DPPVVVVVVVVVVVVVVVVPDDPDPDDAEEFEEDCPADLPFPRHPVGHHNAPQSVLVVHAANHKYWYFDDDHPDDHDHDPNRDDPVCVVVVPPPVPPPDDDDDDDRDTDMDGD

=== Feature glossary ===
Each block in this record encodes a different view of the same protein. In brief:

Predicted aligned error. PAE(i, j) answers: if I align the predicted and true structures on residue i, how far off (in Å) do I expect residue j to be? A block-diagonal PAE matrix with low values on the blocks and high values off-diagonal is the signature of a multi-domain protein with confidently predicted domains but uncertain inter-domain orientation.

Contact-map, Ramachandran, and PAE plots. Plot images: a contact map (which residues are close in 3D, as an N×N binary image), a Ramachandran scatter (backbone torsion angles, revealing secondary-structure composition at a glance), and — for AlphaFold structures — a PAE heatmap (pairwise prediction confidence).

Backbone torsions (φ/ψ). φ (phi) and ψ (psi) are the two rotatable backbone dihedrals per residue: φ is the C(i-1)–N–Cα–C torsion, ψ is the N–Cα–C–N(i+1) torsion, both in degrees on (−180°, 180°]. α-helical residues cluster near (−60°, −45°); β-strand residues near (−120°, +130°). A Ramachandran plot is simply a scatter of (φ, ψ) for every residue.

Foldseek 3Di. A 3Di character summarizes, for each residue, the relative orientation of the Cα frame of its nearest spatial neighbor. Because it encodes fold topology rather than chemistry, 3Di alignments detect remote structural similarity that sequence alignment misses.

Radius of gyration, Cα contacts, bounding box. Three whole-structure scalars: the radius of gyration (RMS distance of Cα from centroid, in Å), the count of Cα–Cα contacts (pairs closer than 8 Å and separated by more than four residues in sequence — i.e. tertiary, not local, contacts), and the bounding-box dimensions. Together they distinguish compact globular folds from extended fibres or disordered chains.

Sequence. Sequence gives the chain of amino acids in standard one-letter code (A=alanine, C=cysteine, …, Y=tyrosine), read N→C. It is the only feature that is directly encoded by the gene; all structural features are derived from the folded form of this sequence.

mmCIF coordinates. Atomic coordinates in PDBx/mmCIF format — the same representation the Protein Data Bank distributes. Each line of the _atom_site loop places one backbone atom in Cartesian space (units: ångströms, origin: arbitrary).

Secondary structure (3-state, P-SEA). Three-state secondary structure (P-SEA) collapses the eight DSSP classes into helix (a), strand (b), and coil (c). P-SEA assigns these from Cα geometry alone — distances and angles — without requiring backbone oxygens, so it works on any Cα trace.

InterPro / GO / CATH / organism. Functional annotations link the protein to curated databases. InterPro entries identify conserved domains and families by matching the sequence against member-database signatures (Pfam, PROSITE, CDD, …). Gene Ontology (GO) terms describe molecular function, biological process, and cellular component in a controlled vocabulary. CATH places the structure in a hierarchical fold classification (Class/Architecture/Topology/Homologous-superfamily). The organism is the source species.

B-factor. B-factor (Debye–Waller factor) reflects atomic displacement in the crystal lattice. It is an experimental observable (units Å²), not a prediction; low values mean the atom is pinned down, high values mean it moves or is heterogeneous across the crystal.

Rendered structure images. Structure images are PyMOL renders from six orthogonal camera directions. Cartoon representation draws helices as coils and strands as arrows; sticks shows the backbone as bonds; surface shows the solvent-excluded envelope. Rainbow coloring maps sequence position to hue (blue→red, N→C); chain coloring assigns a distinct color per polypeptide.

Solvent-accessible surface area. Solvent-accessible surface area (SASA) is the area in Å² traced out by the centre of a 1.4 Å probe sphere (a water molecule) rolled over the protein's van der Waals surface (Shrake–Rupley / Lee–Richards construction). Buried residues have near-zero SASA; fully exposed residues can exceed 200 Å². The total SASA scales roughly with the number of surface residues.

Secondary structure (8-state, DSSP). The SS8 string is DSSP's per-residue secondary-structure call. α-helix (H) means an i→i+4 H-bond ladder; β-strand (E) means the residue participates in a β-sheet; 3₁₀ (G) and π (I) are tighter and wider helices; T/S are turns/bends; '-' is loop.

pLDDT. For AlphaFold models, the B-factor field carries pLDDT — the model's own estimate of local accuracy on a 0–100 scale. Regions with pLDDT<50 should be treated as essentially unmodeled; they often correspond to intrinsically disordered segments.

Nearest PDB structures. Nearest PDB neighbors are the top structural matches found by Foldseek when searching this structure against the entire Protein Data Bank. Each hit reports a TM-score (0 to 1; >0.5 almost always implies the same fold) and an E-value. These are *structural* homologs — they may share no detectable sequence similarity.